Protein AF-A0AAW9YAK1-F1 (afdb_monomer_lite)

Sequence (110 aa):
MKFINEDDETGVQAPVDLTNLEVVLQMRYAADDPIVAFTLPWKPIGLPTAGIGYFELTKTLAESLAAPYGIDKRASGVYDVQFWNKTAPEEAFTPVKGTWRVEQDVTRKS

Foldseek 3Di:
DFAWDADPPPRDIAGDQCPQKWKKKFWDLEPPPPDTPDIFTWDADPHSRRRDTDTDDDPVNLVVLQDDPDDPNSFKYKMWMWIAGNVCRVPIDTPDMDMDGRDDDPPPDD

Radius of gyration: 17.17 Å; chains: 1; bounding box: 41×29×52 Å

Organism: NCBI:txid948519

Secondary structure (DSSP, 8-state):
-B-EEE-TTT--EEEPP-TTEEEEEEEESSTT-SS-SEEEEEEESS-GGG-BEEE---HHHHHHHH---STT---EEEEEEEEEESS-GGG-EEEEEEEEE-----SS--

pLDDT: mean 84.99, std 12.22, range [48.31, 95.56]

Structure (mmCIF, N/CA/C/O backbone):
data_AF-A0AAW9YAK1-F1
#
_entry.id   AF-A0AAW9YAK1-F1
#
loop_
_atom_site.group_PDB
_atom_site.id
_atom_site.type_symbol
_atom_site.label_atom_id
_atom_site.label_alt_id
_atom_site.label_comp_id
_atom_site.label_asym_id
_atom_site.label_entity_id
_atom_site.label_seq_id
_atom_site.pdbx_PDB_ins_code
_atom_site.Cartn_x
_atom_site.Cartn_y
_atom_site.Cartn_z
_atom_site.occupancy
_atom_site.B_iso_or_equiv
_atom_site.auth_seq_id
_atom_site.auth_comp_id
_atom_site.auth_asym_id
_atom_site.auth_atom_id
_atom_site.pdbx_PDB_model_num
ATOM 1 N N . MET A 1 1 ? -8.896 5.819 -1.693 1.00 87.88 1 MET A N 1
ATOM 2 C CA . MET A 1 1 ? -9.557 4.612 -1.150 1.00 87.88 1 MET A CA 1
ATOM 3 C C . MET A 1 1 ? -10.162 4.949 0.209 1.00 87.88 1 MET A C 1
ATOM 5 O O . MET A 1 1 ? -9.719 5.914 0.830 1.00 87.88 1 MET A O 1
ATOM 9 N N . LYS A 1 2 ? -11.169 4.192 0.649 1.00 91.75 2 LYS A N 1
ATOM 10 C CA . LYS A 1 2 ? -11.791 4.307 1.975 1.00 91.75 2 LYS A CA 1
ATOM 11 C C . LYS A 1 2 ? -11.863 2.912 2.590 1.00 91.75 2 LYS A C 1
ATOM 13 O O . LYS A 1 2 ? -12.340 2.003 1.919 1.00 91.75 2 LYS A O 1
ATOM 18 N N . PHE A 1 3 ? -11.404 2.767 3.827 1.00 90.06 3 PHE A N 1
ATOM 19 C CA . PHE A 1 3 ? -11.491 1.526 4.589 1.00 90.06 3 PHE A CA 1
ATOM 20 C C . PHE A 1 3 ? -12.632 1.618 5.600 1.00 90.06 3 PHE A C 1
ATOM 22 O O . PHE A 1 3 ? -12.743 2.595 6.344 1.00 90.06 3 PHE A O 1
ATOM 29 N N . ILE A 1 4 ? -13.495 0.608 5.592 1.00 91.38 4 ILE A N 1
ATOM 30 C CA . ILE A 1 4 ? -14.671 0.493 6.452 1.00 91.38 4 ILE A CA 1
ATOM 31 C C . ILE A 1 4 ? -14.604 -0.891 7.084 1.00 91.38 4 ILE A C 1
ATOM 33 O O . ILE A 1 4 ? -14.335 -1.862 6.381 1.00 91.38 4 ILE A O 1
ATOM 37 N N . ASN A 1 5 ? -14.811 -0.950 8.392 1.00 88.56 5 ASN A N 1
ATOM 38 C CA . ASN A 1 5 ? -15.087 -2.186 9.094 1.00 88.56 5 ASN A CA 1
ATOM 39 C C . ASN A 1 5 ? -16.604 -2.377 9.152 1.00 88.56 5 ASN A C 1
ATOM 41 O O . ASN A 1 5 ? -17.330 -1.420 9.433 1.00 88.56 5 ASN A O 1
ATOM 45 N N . GLU A 1 6 ? -17.066 -3.587 8.882 1.00 91.56 6 GLU A N 1
ATOM 46 C CA . GLU A 1 6 ? -18.463 -3.974 9.039 1.00 91.56 6 GLU A CA 1
ATOM 47 C C . GLU A 1 6 ? -18.524 -5.034 10.128 1.00 91.56 6 GLU A C 1
ATOM 49 O O . GLU A 1 6 ? -17.755 -5.991 10.115 1.00 91.56 6 GLU A O 1
ATOM 54 N N . ASP A 1 7 ? -19.382 -4.809 11.113 1.00 89.69 7 ASP A N 1
ATOM 55 C CA . ASP A 1 7 ? -19.654 -5.798 12.143 1.00 89.69 7 ASP A CA 1
ATOM 56 C C . ASP A 1 7 ? -20.524 -6.917 11.546 1.00 89.69 7 ASP A C 1
ATOM 58 O O . ASP A 1 7 ? -21.642 -6.658 11.101 1.00 89.69 7 ASP A O 1
ATOM 62 N N . ASP A 1 8 ? -20.010 -8.148 11.527 1.00 88.81 8 ASP A N 1
ATOM 63 C CA . ASP A 1 8 ? -20.661 -9.288 10.864 1.00 88.81 8 ASP A CA 1
ATOM 64 C C . ASP A 1 8 ? -22.000 -9.706 11.513 1.00 88.81 8 ASP A C 1
ATOM 66 O O . ASP A 1 8 ? -22.809 -10.380 10.872 1.00 88.81 8 ASP A O 1
ATOM 70 N N . GLU A 1 9 ? -22.265 -9.327 12.771 1.00 91.19 9 GLU A N 1
ATOM 71 C CA . GLU A 1 9 ? -23.500 -9.684 13.488 1.00 91.19 9 GLU A CA 1
ATOM 72 C C . GLU A 1 9 ? -24.591 -8.617 13.336 1.00 91.19 9 GLU A C 1
ATOM 74 O O . GLU A 1 9 ? -25.780 -8.931 13.231 1.00 91.19 9 GLU A O 1
ATOM 79 N N . THR A 1 10 ? -24.198 -7.344 13.335 1.00 92.69 10 THR A N 1
ATOM 80 C CA . THR A 1 10 ? -25.116 -6.196 13.353 1.00 92.69 10 THR A CA 1
ATOM 81 C C . THR A 1 10 ? -25.200 -5.456 12.018 1.00 92.69 10 THR A C 1
ATOM 83 O O . THR A 1 10 ? -26.130 -4.671 11.819 1.00 92.69 10 THR A O 1
ATOM 86 N N . GLY A 1 11 ? -24.245 -5.673 11.108 1.00 91.31 11 GLY A N 1
ATOM 87 C CA . GLY A 1 11 ? -24.112 -4.964 9.831 1.00 91.31 11 GLY A CA 1
ATOM 88 C C . GLY A 1 11 ? -23.732 -3.487 9.981 1.00 91.31 11 GLY A C 1
ATOM 89 O O . GLY A 1 11 ? -23.806 -2.715 9.022 1.00 91.31 11 GLY A O 1
ATOM 90 N N . VAL A 1 12 ? -23.376 -3.044 11.191 1.00 95.25 12 VAL A N 1
ATOM 91 C CA . VAL A 1 12 ? -23.006 -1.650 11.436 1.00 95.25 12 VAL A CA 1
ATOM 92 C C . VAL A 1 12 ? -21.648 -1.378 10.805 1.00 95.25 12 VAL A C 1
ATOM 94 O O . VAL A 1 12 ? -20.650 -2.027 11.111 1.00 95.25 12 VAL A O 1
ATOM 97 N N . GLN A 1 13 ? -21.611 -0.367 9.940 1.00 94.00 13 GLN A N 1
ATOM 98 C CA . GLN A 1 13 ? -20.394 0.075 9.277 1.00 94.00 13 GLN A CA 1
ATOM 99 C C . GLN A 1 13 ? -19.741 1.234 10.032 1.00 94.00 13 GLN A C 1
ATOM 101 O O . GLN A 1 13 ? -20.373 2.260 10.297 1.00 94.00 13 GLN A O 1
ATOM 106 N N . ALA A 1 14 ? -18.446 1.102 10.307 1.00 93.62 14 ALA A N 1
ATOM 107 C CA . ALA A 1 14 ? -17.620 2.140 10.912 1.00 93.62 14 ALA A CA 1
ATOM 108 C C . ALA A 1 14 ? -16.322 2.342 10.111 1.00 93.62 14 ALA A C 1
ATOM 110 O O . ALA A 1 14 ? -15.793 1.391 9.538 1.00 93.62 14 ALA A O 1
ATOM 111 N N . PRO A 1 15 ? -15.768 3.564 10.034 1.00 93.12 15 PRO A N 1
ATOM 112 C CA . PRO A 1 15 ? -14.451 3.765 9.438 1.00 93.12 15 PRO A CA 1
ATOM 113 C C . PRO A 1 15 ? -13.360 2.983 10.181 1.00 93.12 15 PRO A C 1
ATOM 115 O O . PRO A 1 15 ? -13.400 2.875 11.405 1.00 93.12 15 PRO A O 1
ATOM 118 N N . VAL A 1 16 ? -12.358 2.485 9.452 1.00 90.81 16 VAL A N 1
ATOM 119 C CA . VAL A 1 16 ? -11.160 1.908 10.082 1.00 90.81 16 VAL A CA 1
ATOM 120 C C . VAL A 1 16 ? -10.285 3.041 10.622 1.00 90.81 16 VAL A C 1
ATOM 122 O O . VAL A 1 16 ? -9.892 3.929 9.862 1.00 90.81 16 VAL A O 1
ATOM 125 N N . ASP A 1 17 ? -9.952 2.999 11.913 1.00 91.69 17 ASP A N 1
ATOM 126 C CA . ASP A 1 17 ? -9.023 3.950 12.526 1.00 91.69 17 ASP A CA 1
ATOM 127 C C . ASP A 1 17 ? -7.572 3.597 12.178 1.00 91.69 17 ASP A C 1
ATOM 129 O O . ASP A 1 17 ? -7.053 2.546 12.553 1.00 91.69 17 ASP A O 1
ATOM 133 N N . LEU A 1 18 ? -6.905 4.497 11.454 1.00 91.31 18 LEU A N 1
ATOM 134 C CA . LEU A 1 18 ? -5.532 4.308 10.988 1.00 91.31 18 LEU A CA 1
ATOM 135 C C . LEU A 1 18 ? -4.485 5.001 11.872 1.00 91.31 18 LEU A C 1
ATOM 137 O O . LEU A 1 18 ? -3.312 5.031 11.510 1.00 91.31 18 LEU A O 1
ATOM 141 N N . THR A 1 19 ? -4.864 5.579 13.014 1.00 92.06 19 THR A N 1
ATOM 142 C CA . THR A 1 19 ? -3.962 6.394 13.853 1.00 92.06 19 THR A CA 1
ATOM 143 C C . THR A 1 19 ? -2.691 5.631 14.259 1.00 92.06 19 THR A C 1
ATOM 145 O O . THR A 1 19 ? -1.567 6.130 14.103 1.00 92.06 19 THR A O 1
ATOM 148 N N . ASN A 1 20 ? -2.853 4.377 14.688 1.00 90.94 20 ASN A N 1
ATOM 149 C CA . ASN A 1 20 ? -1.756 3.517 15.148 1.00 90.94 20 ASN A CA 1
ATOM 150 C C . ASN A 1 20 ? -1.206 2.582 14.064 1.00 90.94 20 ASN A C 1
ATOM 152 O O . ASN A 1 20 ? -0.358 1.738 14.350 1.00 90.94 20 ASN A O 1
ATOM 156 N N . LEU A 1 21 ? -1.650 2.758 12.819 1.00 91.75 21 LEU A N 1
ATOM 157 C CA . LEU A 1 21 ? -1.239 1.931 11.694 1.00 91.75 21 LEU A CA 1
ATOM 158 C C . LEU A 1 21 ? -0.304 2.720 10.778 1.00 91.75 21 LEU A C 1
ATOM 160 O O . LEU A 1 21 ? -0.475 3.919 10.538 1.00 91.75 21 LEU A O 1
ATOM 164 N N . GLU A 1 22 ? 0.729 2.054 10.288 1.00 93.38 22 GLU A N 1
ATOM 165 C CA . GLU A 1 22 ? 1.462 2.468 9.102 1.00 93.38 22 GLU A CA 1
ATOM 166 C C . GLU A 1 22 ? 0.895 1.696 7.912 1.00 93.38 22 GLU A C 1
ATOM 168 O O . GLU A 1 22 ? 0.801 0.472 7.938 1.00 93.38 22 GLU A O 1
ATOM 173 N N . VAL A 1 23 ? 0.459 2.422 6.883 1.00 94.50 23 VAL A N 1
ATOM 174 C CA . VAL A 1 23 ? -0.159 1.831 5.694 1.00 94.50 23 VAL A CA 1
ATOM 175 C C . VAL A 1 23 ? 0.741 2.099 4.498 1.00 94.50 23 VAL A C 1
ATOM 177 O O . VAL A 1 23 ? 1.033 3.254 4.171 1.00 94.50 23 VAL A O 1
ATOM 180 N N . VAL A 1 24 ? 1.165 1.028 3.833 1.00 94.94 24 VAL A N 1
ATOM 181 C CA . VAL A 1 24 ? 2.083 1.085 2.694 1.00 94.94 24 VAL A CA 1
ATOM 182 C C . VAL A 1 24 ? 1.542 0.225 1.570 1.00 94.94 24 VAL A C 1
ATOM 184 O O . VAL A 1 24 ? 1.123 -0.907 1.788 1.00 94.94 24 VAL A O 1
ATOM 187 N N . LEU A 1 25 ? 1.581 0.746 0.350 1.00 94.94 25 LEU A N 1
ATOM 188 C CA . LEU A 1 25 ? 1.419 -0.071 -0.841 1.00 94.94 25 LEU A CA 1
ATOM 189 C C . LEU A 1 25 ? 2.798 -0.566 -1.272 1.00 94.94 25 LEU A C 1
ATOM 191 O O . LEU A 1 25 ? 3.692 0.244 -1.519 1.00 94.94 25 LEU A O 1
ATOM 195 N N . GLN A 1 26 ? 2.971 -1.880 -1.371 1.00 93.38 26 GLN A N 1
ATOM 196 C CA . GLN A 1 26 ? 4.191 -2.517 -1.856 1.00 93.38 26 GLN A CA 1
ATOM 197 C C . GLN A 1 26 ? 3.964 -3.069 -3.259 1.00 93.38 26 GLN A C 1
ATOM 199 O O . GLN A 1 26 ? 2.921 -3.650 -3.546 1.00 93.38 26 GLN A O 1
ATOM 204 N N . MET A 1 27 ? 4.941 -2.882 -4.145 1.00 91.44 27 MET A N 1
ATOM 205 C CA . MET A 1 27 ? 4.900 -3.408 -5.508 1.00 91.44 27 MET A CA 1
ATOM 206 C C . MET A 1 27 ? 6.048 -4.386 -5.718 1.00 91.44 27 MET A C 1
ATOM 208 O O . MET A 1 27 ? 7.194 -4.088 -5.386 1.00 91.44 27 MET A O 1
ATOM 212 N N . ARG A 1 28 ? 5.748 -5.552 -6.289 1.00 90.75 28 ARG A N 1
ATOM 213 C CA . ARG A 1 28 ? 6.709 -6.619 -6.597 1.00 90.75 28 ARG A CA 1
ATOM 214 C C . ARG A 1 28 ? 6.528 -7.063 -8.038 1.00 90.75 28 ARG A C 1
ATOM 216 O O . ARG A 1 28 ? 5.435 -6.965 -8.594 1.00 90.75 28 ARG A O 1
ATOM 223 N N . TYR A 1 29 ? 7.592 -7.563 -8.655 1.00 85.94 29 TYR A N 1
ATOM 224 C CA . TYR A 1 29 ? 7.519 -8.071 -10.025 1.00 85.94 29 TYR A CA 1
ATOM 225 C C . TYR A 1 29 ? 6.990 -9.510 -10.114 1.00 85.94 29 TYR A C 1
ATOM 227 O O . TYR A 1 29 ? 6.464 -9.897 -11.155 1.00 85.94 29 TYR A O 1
ATOM 235 N N . ALA A 1 30 ? 7.081 -10.277 -9.027 1.00 85.75 30 ALA A N 1
ATOM 236 C CA . ALA A 1 30 ? 6.434 -11.575 -8.856 1.00 85.75 30 ALA A CA 1
ATOM 237 C C . ALA A 1 30 ? 5.900 -11.705 -7.420 1.00 85.75 30 ALA A C 1
ATOM 239 O O . ALA A 1 30 ? 6.330 -10.975 -6.527 1.00 85.75 30 ALA A O 1
ATOM 240 N N . ALA A 1 31 ? 4.930 -12.595 -7.205 1.00 83.38 31 ALA A N 1
ATOM 241 C CA . ALA A 1 31 ? 4.243 -12.727 -5.917 1.00 83.38 31 ALA A CA 1
ATOM 242 C C . ALA A 1 31 ? 5.129 -13.284 -4.796 1.00 83.38 31 ALA A C 1
ATOM 244 O O . ALA A 1 31 ? 4.924 -12.964 -3.631 1.00 83.38 31 ALA A O 1
ATOM 245 N N . ASP A 1 32 ? 6.111 -14.096 -5.164 1.00 83.56 32 ASP A N 1
ATOM 246 C CA . ASP A 1 32 ? 7.107 -14.721 -4.301 1.00 83.56 32 ASP A CA 1
ATOM 247 C C . ASP A 1 32 ? 8.451 -13.977 -4.307 1.00 83.56 32 ASP A C 1
ATOM 249 O O . ASP A 1 32 ? 9.384 -14.394 -3.621 1.00 83.56 32 ASP A O 1
ATOM 253 N N . ASP A 1 33 ? 8.562 -12.872 -5.055 1.00 83.88 33 ASP A N 1
ATOM 254 C CA . ASP A 1 33 ? 9.790 -12.083 -5.114 1.00 83.88 33 ASP A CA 1
ATOM 255 C C . ASP A 1 33 ? 10.052 -11.465 -3.732 1.00 83.88 33 ASP A C 1
ATOM 257 O O . ASP A 1 33 ? 9.230 -10.667 -3.267 1.00 83.88 33 ASP A O 1
ATOM 261 N N . PRO A 1 34 ? 11.165 -11.789 -3.047 1.00 82.88 34 PRO A N 1
ATOM 262 C CA . PRO A 1 34 ? 11.460 -11.218 -1.738 1.00 82.88 34 PRO A CA 1
ATOM 263 C C . PRO A 1 34 ? 11.769 -9.718 -1.824 1.00 82.88 34 PRO A C 1
ATOM 265 O O . PRO A 1 34 ? 11.625 -9.005 -0.827 1.00 82.88 34 PRO A O 1
ATOM 268 N 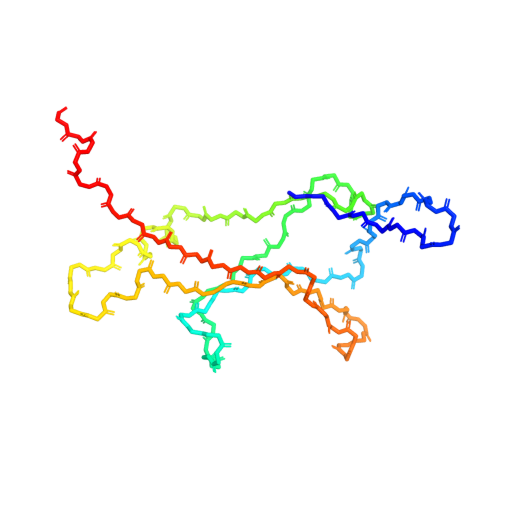N . ILE A 1 35 ? 12.136 -9.214 -3.007 1.00 86.25 35 ILE A N 1
ATOM 269 C CA . ILE A 1 35 ? 12.527 -7.825 -3.221 1.00 86.25 35 ILE A CA 1
ATOM 270 C C . ILE A 1 35 ? 11.305 -6.991 -3.619 1.00 86.25 35 ILE A C 1
ATOM 272 O O . ILE A 1 35 ? 10.597 -7.276 -4.585 1.00 86.25 35 ILE A O 1
ATOM 276 N N . VAL A 1 36 ? 11.079 -5.908 -2.876 1.00 88.62 36 VAL A N 1
ATOM 277 C CA . VAL A 1 36 ? 10.086 -4.891 -3.230 1.00 88.62 36 VAL A CA 1
ATOM 278 C C . VAL A 1 36 ? 10.671 -3.994 -4.318 1.00 88.62 36 VAL A C 1
ATOM 280 O O . VAL A 1 36 ? 11.753 -3.437 -4.147 1.00 88.62 36 VAL A O 1
ATOM 283 N N . ALA A 1 37 ? 9.955 -3.836 -5.431 1.00 86.75 37 ALA A N 1
ATOM 284 C CA . ALA A 1 37 ? 10.354 -2.953 -6.524 1.00 86.75 37 ALA A CA 1
ATOM 285 C C . ALA A 1 37 ? 10.292 -1.480 -6.095 1.00 86.75 37 ALA A C 1
ATOM 287 O O . ALA A 1 37 ? 11.221 -0.717 -6.346 1.00 86.75 37 ALA A O 1
ATOM 288 N N . PHE A 1 38 ? 9.197 -1.086 -5.442 1.00 88.94 38 PHE A N 1
ATOM 289 C CA . PHE A 1 38 ? 9.036 0.210 -4.786 1.00 88.94 38 PHE A CA 1
ATOM 290 C C . PHE A 1 38 ? 7.853 0.176 -3.810 1.00 88.94 38 PHE A C 1
ATOM 292 O O . PHE A 1 38 ? 6.993 -0.707 -3.877 1.00 88.94 38 PHE A O 1
ATOM 299 N N . THR A 1 39 ? 7.801 1.164 -2.919 1.00 93.31 39 THR A N 1
ATOM 300 C CA . THR A 1 39 ? 6.707 1.363 -1.966 1.00 93.31 39 THR A CA 1
ATOM 301 C C . THR A 1 39 ? 6.087 2.744 -2.123 1.00 93.31 39 THR A C 1
ATOM 303 O O . THR A 1 39 ? 6.766 3.702 -2.495 1.00 93.31 39 THR A O 1
ATOM 306 N N . LEU A 1 40 ? 4.792 2.857 -1.828 1.00 95.06 40 LEU A N 1
ATOM 307 C CA . LEU A 1 40 ? 4.089 4.133 -1.734 1.00 95.06 40 LEU A CA 1
ATOM 308 C C . LEU A 1 40 ? 3.490 4.277 -0.327 1.00 95.06 40 LEU A C 1
ATOM 310 O O . LEU A 1 40 ? 2.674 3.437 0.064 1.00 95.06 40 LEU A O 1
ATOM 314 N N . PRO A 1 41 ? 3.851 5.322 0.438 1.00 95.06 41 PRO A N 1
ATOM 315 C CA . PRO A 1 41 ? 3.237 5.577 1.733 1.00 95.06 41 PRO A CA 1
ATOM 316 C C . PRO A 1 41 ? 1.806 6.097 1.559 1.00 95.06 41 PRO A C 1
ATOM 318 O O . PRO A 1 41 ? 1.500 6.835 0.616 1.00 95.06 41 PRO A O 1
ATOM 321 N N . TRP A 1 42 ? 0.926 5.733 2.487 1.00 95.25 42 TRP A N 1
ATOM 322 C CA . TRP A 1 42 ? -0.442 6.237 2.524 1.00 95.25 42 TRP A CA 1
ATOM 323 C C . TRP A 1 42 ? -0.502 7.729 2.864 1.00 95.25 42 TRP A C 1
ATOM 325 O O . TRP A 1 42 ? 0.138 8.197 3.806 1.00 95.25 42 TRP A O 1
ATOM 335 N N . LYS A 1 43 ? -1.329 8.475 2.128 1.00 95.50 43 LYS A N 1
ATOM 336 C CA . LYS A 1 43 ? -1.642 9.881 2.399 1.00 95.50 43 LYS A CA 1
ATOM 337 C C . LYS A 1 43 ? -3.082 10.007 2.898 1.00 95.50 43 LYS A C 1
ATOM 339 O O . LYS A 1 43 ? -4.002 9.790 2.103 1.00 95.50 43 LYS A O 1
ATOM 344 N N . PRO A 1 44 ? -3.311 10.351 4.180 1.00 94.12 44 PRO A N 1
ATOM 345 C CA . PRO A 1 44 ? -4.662 10.519 4.700 1.00 94.12 44 PRO A CA 1
ATOM 346 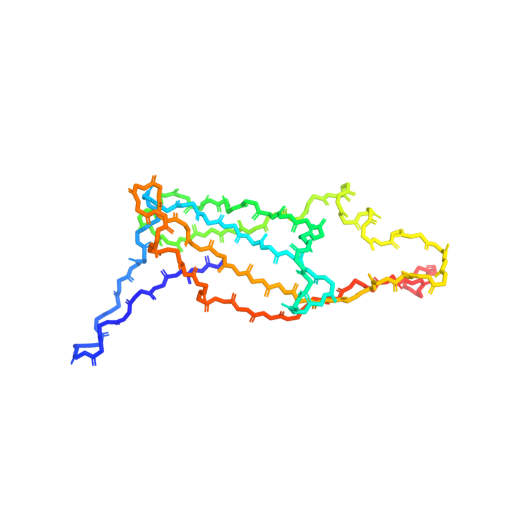C C . PRO A 1 44 ? -5.339 11.750 4.084 1.00 94.12 44 PRO A C 1
ATOM 348 O O . PRO A 1 44 ? -4.701 12.770 3.823 1.00 94.12 44 PRO A O 1
ATOM 351 N N . ILE A 1 45 ? -6.652 11.661 3.881 1.00 95.56 45 ILE A N 1
ATOM 352 C CA . ILE A 1 45 ? -7.512 12.810 3.586 1.00 95.56 45 ILE A CA 1
ATOM 353 C C . ILE A 1 45 ? -8.285 13.123 4.868 1.00 95.56 45 ILE A C 1
ATOM 355 O O . ILE A 1 45 ? -9.198 12.390 5.242 1.00 95.56 45 ILE A O 1
ATOM 359 N N . GLY A 1 46 ? -7.921 14.216 5.540 1.00 93.50 46 GLY A N 1
ATOM 360 C CA . GLY A 1 46 ? -8.503 14.586 6.832 1.00 93.50 46 GLY A CA 1
ATOM 361 C C . GLY A 1 46 ? -7.886 13.812 8.001 1.00 93.50 46 GLY A C 1
ATOM 362 O O . GLY A 1 46 ? -6.678 13.579 8.027 1.00 93.50 46 GLY A O 1
ATOM 363 N N . LEU A 1 47 ? -8.712 13.459 8.992 1.00 93.56 47 LEU A N 1
ATOM 364 C CA . LEU A 1 47 ? -8.263 12.751 10.195 1.00 93.56 47 LEU A CA 1
ATOM 365 C C . LEU A 1 47 ? -8.003 11.257 9.905 1.00 93.56 47 LEU A C 1
ATOM 367 O O . LEU A 1 47 ? -8.806 10.640 9.203 1.00 93.56 47 LEU A O 1
ATOM 371 N N . PRO A 1 48 ? -6.956 10.636 10.487 1.00 90.56 48 PRO A N 1
ATOM 372 C CA . PRO A 1 48 ? -6.678 9.202 10.324 1.00 90.56 48 PRO A CA 1
ATOM 373 C C . PRO A 1 48 ? -7.832 8.281 10.746 1.00 90.56 48 PRO A C 1
ATOM 375 O O . PRO A 1 48 ? -8.016 7.219 10.155 1.00 90.56 48 PRO A O 1
ATOM 378 N N . THR A 1 49 ? -8.649 8.721 11.707 1.00 93.81 49 THR A N 1
ATOM 379 C CA . THR A 1 49 ? -9.848 8.014 12.183 1.00 93.81 49 THR A CA 1
ATOM 380 C C . THR A 1 49 ? -10.942 7.885 11.122 1.00 93.81 49 THR A C 1
ATOM 382 O O . THR A 1 49 ? -11.858 7.088 11.278 1.00 93.81 49 THR A O 1
ATOM 385 N N . ALA A 1 50 ? -10.873 8.654 10.029 1.00 93.12 50 ALA A N 1
ATOM 386 C CA . ALA A 1 50 ? -11.834 8.571 8.935 1.00 93.12 50 ALA A CA 1
ATOM 387 C C . ALA A 1 50 ? -11.545 7.419 7.957 1.00 93.12 50 ALA A C 1
ATOM 389 O O . ALA A 1 50 ? -12.391 7.135 7.109 1.00 93.12 50 ALA A O 1
ATOM 390 N N . GLY A 1 51 ? -10.366 6.785 8.018 1.00 92.06 51 GLY A N 1
ATOM 391 C CA . GLY A 1 51 ? -10.005 5.657 7.150 1.00 92.06 51 GLY A CA 1
ATOM 392 C C . GLY A 1 51 ? -9.924 5.992 5.653 1.00 92.06 51 GLY A C 1
ATOM 393 O O . GLY A 1 51 ? -10.006 5.094 4.812 1.00 92.06 51 GLY A O 1
ATOM 394 N N . ILE A 1 52 ? -9.805 7.274 5.285 1.00 95.38 52 ILE A N 1
ATOM 395 C CA . ILE A 1 52 ? -9.824 7.753 3.892 1.00 95.38 52 ILE A CA 1
ATOM 396 C C . ILE A 1 52 ? -8.460 8.330 3.510 1.00 95.38 52 ILE A C 1
ATOM 398 O O . ILE A 1 52 ? -7.820 9.036 4.288 1.00 95.38 52 ILE A O 1
ATOM 402 N N . GLY A 1 53 ? -8.027 8.059 2.280 1.00 95.06 53 GLY A N 1
ATOM 403 C CA . GLY A 1 53 ? -6.749 8.541 1.766 1.00 95.06 53 GLY A CA 1
ATOM 404 C C . GLY A 1 53 ? -6.411 8.006 0.380 1.00 95.06 53 GLY A C 1
ATOM 405 O O . GLY A 1 53 ? -7.274 7.481 -0.333 1.00 95.06 53 GLY A O 1
ATOM 406 N N . TYR A 1 54 ? -5.158 8.157 -0.025 1.00 95.50 54 TYR A N 1
ATOM 407 C CA . TYR A 1 54 ? -4.664 7.735 -1.333 1.00 95.50 54 TYR A CA 1
ATOM 408 C C . TYR A 1 54 ? -3.174 7.394 -1.293 1.00 95.50 54 TYR A C 1
ATOM 410 O O . TYR A 1 54 ? -2.449 7.795 -0.387 1.00 95.50 54 TYR A O 1
ATOM 418 N N . PHE A 1 55 ? -2.722 6.665 -2.310 1.00 95.25 55 PHE A N 1
ATOM 419 C CA . PHE A 1 55 ? -1.307 6.516 -2.630 1.00 95.25 55 PHE A CA 1
ATOM 420 C C . PHE A 1 55 ? -0.988 7.435 -3.804 1.00 95.25 55 PHE A C 1
ATOM 422 O O . PHE A 1 55 ? -1.783 7.540 -4.739 1.00 95.25 55 PHE A O 1
ATOM 429 N N . GLU A 1 56 ? 0.156 8.108 -3.756 1.00 94.06 56 GLU A N 1
ATOM 430 C CA . GLU A 1 56 ? 0.582 9.012 -4.821 1.00 94.06 56 GLU A CA 1
ATOM 431 C C . GLU A 1 56 ? 1.778 8.427 -5.562 1.00 94.06 56 GLU A C 1
ATOM 433 O O . GLU A 1 56 ? 2.852 8.253 -4.990 1.00 94.06 56 GLU A O 1
ATOM 438 N N . LEU A 1 57 ? 1.597 8.164 -6.855 1.00 89.44 57 LEU A N 1
ATOM 439 C CA . LEU A 1 57 ? 2.695 7.845 -7.755 1.00 89.44 57 LEU A CA 1
ATOM 440 C C . LEU A 1 57 ? 3.306 9.156 -8.264 1.00 89.44 57 LEU A C 1
ATOM 442 O O . LEU A 1 57 ? 2.654 9.914 -8.982 1.00 89.44 57 LEU A O 1
ATOM 446 N N . THR A 1 58 ? 4.555 9.434 -7.895 1.00 88.75 58 THR A N 1
ATOM 447 C CA . THR A 1 58 ? 5.238 10.652 -8.348 1.00 88.75 58 THR A CA 1
ATOM 448 C C . THR A 1 58 ? 5.626 10.551 -9.821 1.00 88.75 58 THR A C 1
ATOM 450 O O . THR A 1 58 ? 5.844 9.460 -10.349 1.00 88.75 58 THR A O 1
ATOM 453 N N . LYS A 1 59 ? 5.785 11.705 -10.481 1.00 84.06 59 LYS A N 1
ATOM 454 C CA . LYS A 1 59 ? 6.257 11.775 -11.871 1.00 84.06 59 LYS A CA 1
ATOM 455 C C . LYS A 1 59 ? 7.580 11.025 -12.065 1.00 84.06 59 LYS A C 1
ATOM 457 O O . LYS A 1 59 ? 7.676 10.203 -12.966 1.00 84.06 59 LYS A O 1
ATOM 462 N N . THR A 1 60 ? 8.568 11.269 -11.203 1.00 84.88 60 THR A N 1
ATOM 463 C CA . THR A 1 60 ? 9.893 10.635 -11.290 1.00 84.88 60 THR A CA 1
ATOM 464 C C . THR A 1 60 ? 9.805 9.113 -11.202 1.00 84.88 60 THR A C 1
ATOM 466 O O . THR A 1 60 ? 10.439 8.414 -11.990 1.00 84.88 60 THR A O 1
ATOM 469 N N . LEU A 1 61 ? 8.994 8.589 -10.276 1.00 84.50 61 LEU A N 1
ATOM 470 C CA . LEU A 1 61 ? 8.803 7.149 -10.133 1.00 84.50 61 LEU A CA 1
ATOM 471 C C . LEU A 1 61 ? 8.062 6.572 -11.346 1.00 84.50 61 LEU A C 1
ATOM 473 O O . LEU A 1 61 ? 8.515 5.584 -11.917 1.00 84.50 61 LEU A O 1
ATOM 477 N N . ALA A 1 62 ? 6.995 7.227 -11.808 1.00 81.12 62 ALA A N 1
ATOM 478 C CA . ALA A 1 62 ? 6.277 6.823 -13.017 1.00 81.12 62 ALA A CA 1
ATOM 479 C C . ALA A 1 62 ? 7.199 6.768 -14.252 1.00 81.12 62 ALA A C 1
ATOM 481 O O . ALA A 1 62 ? 7.172 5.796 -15.003 1.00 81.12 62 ALA A O 1
ATOM 482 N N . GLU A 1 63 ? 8.060 7.771 -14.437 1.00 78.06 63 GLU A N 1
ATOM 483 C CA . GLU A 1 63 ? 9.040 7.814 -15.528 1.00 78.06 63 GLU A CA 1
ATOM 484 C C . GLU A 1 63 ? 10.096 6.706 -15.400 1.00 78.06 63 GLU A C 1
ATOM 486 O O . GLU A 1 63 ? 10.433 6.074 -16.402 1.00 78.06 63 GLU A O 1
ATOM 491 N N . SER A 1 64 ? 10.564 6.401 -14.182 1.00 77.12 64 SER A N 1
ATOM 492 C CA . SER A 1 64 ? 11.500 5.289 -13.959 1.00 77.12 64 SER A CA 1
ATOM 493 C C . SER A 1 64 ? 10.895 3.914 -14.245 1.00 77.12 64 SER A C 1
ATOM 495 O O . SER A 1 64 ? 11.613 3.027 -14.691 1.00 77.12 64 SER A O 1
ATOM 497 N N . LEU A 1 65 ? 9.583 3.744 -14.037 1.00 76.56 65 LEU A N 1
ATOM 498 C CA . LEU A 1 65 ? 8.873 2.493 -14.319 1.00 76.56 65 LEU A CA 1
ATOM 499 C C . LEU A 1 65 ? 8.566 2.325 -15.814 1.00 76.56 65 LEU A C 1
ATOM 501 O O . LEU A 1 65 ? 8.446 1.206 -16.307 1.00 76.56 65 LEU A O 1
ATOM 505 N N . ALA A 1 66 ? 8.423 3.433 -16.546 1.00 64.81 66 ALA A N 1
ATOM 506 C CA . ALA A 1 66 ? 8.209 3.422 -17.992 1.00 64.81 66 ALA A CA 1
ATOM 507 C C . ALA A 1 66 ? 9.515 3.190 -18.790 1.00 64.81 66 ALA A C 1
ATOM 509 O O . ALA A 1 66 ? 9.489 2.672 -19.917 1.00 64.81 66 ALA A O 1
ATOM 510 N N . ALA A 1 67 ? 10.669 3.547 -18.222 1.00 55.34 67 ALA A N 1
ATOM 511 C CA . ALA A 1 67 ? 11.992 3.321 -18.806 1.00 55.34 67 ALA A CA 1
ATOM 512 C C . ALA A 1 67 ? 12.510 1.895 -18.491 1.00 55.34 67 ALA A C 1
ATOM 514 O O . ALA A 1 67 ? 12.144 1.370 -17.447 1.00 55.34 67 ALA A O 1
ATOM 515 N N . PRO A 1 68 ? 13.362 1.228 -19.311 1.00 51.47 68 PRO A N 1
ATOM 516 C CA . PRO A 1 68 ? 14.063 1.689 -20.523 1.00 51.47 68 PRO A CA 1
ATOM 517 C C . PRO A 1 68 ? 14.001 0.675 -21.695 1.00 51.47 68 PRO A C 1
ATOM 519 O O . PRO A 1 68 ? 13.927 -0.525 -21.464 1.00 51.47 68 PRO A O 1
ATOM 522 N N . TYR A 1 69 ? 14.013 1.104 -22.963 1.00 52.59 69 TYR A N 1
ATOM 523 C CA . TYR A 1 69 ? 14.197 0.193 -24.116 1.00 52.59 69 TYR A CA 1
ATOM 524 C C . TYR A 1 69 ? 15.196 -0.950 -23.791 1.00 52.59 69 TYR A C 1
ATOM 526 O O . TYR A 1 69 ? 16.345 -0.663 -23.467 1.00 52.59 69 TYR A O 1
ATOM 534 N N . GLY A 1 70 ? 14.753 -2.218 -23.802 1.00 50.81 70 GLY A N 1
ATOM 535 C CA . GLY A 1 70 ? 15.567 -3.364 -23.363 1.00 50.81 70 GLY A CA 1
ATOM 536 C C . GLY A 1 70 ? 14.775 -4.668 -23.171 1.00 50.81 70 GLY A C 1
ATOM 537 O O . GLY A 1 70 ? 13.555 -4.640 -23.020 1.00 50.81 70 GLY A O 1
ATOM 538 N N . ILE A 1 71 ? 15.482 -5.805 -23.204 1.00 49.81 71 ILE A N 1
ATOM 539 C CA . ILE A 1 71 ? 14.932 -7.178 -23.274 1.00 49.81 71 ILE A CA 1
ATOM 540 C C . ILE A 1 71 ? 14.422 -7.675 -21.900 1.00 49.81 71 ILE A C 1
ATOM 542 O O . ILE A 1 71 ? 13.541 -8.526 -21.844 1.00 49.81 71 ILE A O 1
ATOM 546 N N . ASP A 1 72 ? 14.877 -7.064 -20.800 1.00 51.69 72 ASP A N 1
ATOM 547 C CA . ASP A 1 72 ? 14.531 -7.438 -19.415 1.00 51.69 72 ASP A CA 1
ATOM 548 C C . ASP A 1 72 ? 13.414 -6.575 -18.785 1.00 51.69 72 ASP A C 1
ATOM 550 O O . ASP A 1 72 ? 13.275 -6.503 -17.561 1.00 51.69 72 ASP A O 1
ATOM 554 N N . LYS A 1 73 ? 12.602 -5.882 -19.598 1.00 63.44 73 LYS A N 1
ATOM 555 C CA . LYS A 1 73 ? 11.530 -5.004 -19.097 1.00 63.44 73 LYS A CA 1
ATOM 556 C C . LYS A 1 73 ? 10.432 -5.800 -18.384 1.00 63.44 73 LYS A C 1
ATOM 558 O O . LYS A 1 73 ? 9.530 -6.352 -19.016 1.00 63.44 73 LYS A O 1
ATOM 563 N N . ARG A 1 74 ? 10.428 -5.762 -17.053 1.00 69.25 74 ARG A N 1
ATOM 564 C CA . ARG A 1 74 ? 9.272 -6.180 -16.255 1.00 69.25 74 ARG A CA 1
ATOM 565 C C . ARG A 1 74 ? 8.256 -5.037 -16.218 1.00 69.25 74 ARG A C 1
ATOM 567 O O . ARG A 1 74 ? 8.384 -4.095 -15.450 1.00 69.25 74 ARG A O 1
ATOM 574 N N . ALA A 1 75 ? 7.268 -5.104 -17.105 1.00 74.88 75 ALA A N 1
ATOM 575 C CA . ALA A 1 75 ? 6.217 -4.090 -17.238 1.00 74.88 75 ALA A CA 1
ATOM 576 C C . ALA A 1 75 ? 4.962 -4.406 -16.409 1.00 74.88 75 ALA A C 1
ATOM 578 O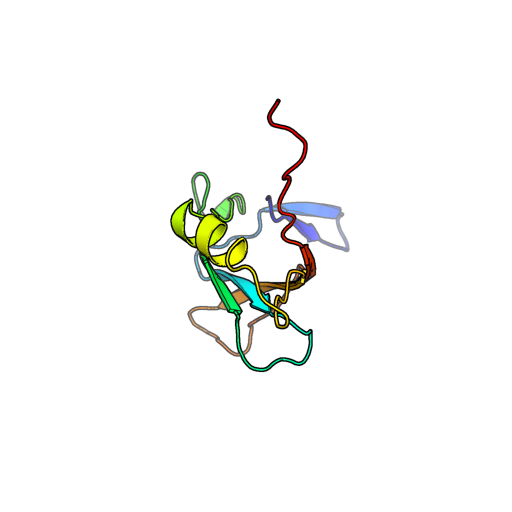 O . ALA A 1 75 ? 3.965 -3.699 -16.502 1.00 74.88 75 ALA A O 1
ATOM 579 N N . SER A 1 76 ? 4.971 -5.489 -15.639 1.00 83.25 76 SER A N 1
ATOM 580 C CA . SER A 1 76 ? 3.846 -5.919 -14.817 1.00 83.25 76 SER A CA 1
ATOM 581 C C . SER A 1 76 ? 4.334 -6.616 -13.562 1.00 83.25 76 SER A C 1
ATOM 583 O O . SER A 1 76 ? 5.452 -7.133 -13.526 1.00 83.25 76 SER A O 1
ATOM 585 N N . GLY A 1 77 ? 3.465 -6.685 -12.566 1.00 88.31 77 GLY A N 1
ATOM 586 C CA . GLY A 1 77 ? 3.733 -7.402 -11.335 1.00 88.31 77 GLY A CA 1
ATOM 587 C C . GLY A 1 77 ? 2.506 -7.472 -10.441 1.00 88.31 77 GLY A C 1
ATOM 588 O O . GLY A 1 77 ? 1.369 -7.305 -10.893 1.00 88.31 77 GLY A O 1
ATOM 589 N N . VAL A 1 78 ? 2.748 -7.702 -9.157 1.00 92.56 78 VAL A N 1
ATOM 590 C CA . VAL A 1 78 ? 1.723 -7.702 -8.115 1.00 92.56 78 VAL A CA 1
ATOM 591 C C . VAL A 1 78 ? 1.922 -6.534 -7.166 1.00 92.56 78 VAL A C 1
ATOM 593 O O . VAL A 1 78 ? 3.029 -6.015 -7.016 1.00 92.56 78 VAL A O 1
ATOM 596 N N . TYR A 1 79 ? 0.834 -6.104 -6.549 1.00 93.94 79 TYR A N 1
ATOM 597 C CA . TYR A 1 79 ? 0.882 -5.161 -5.451 1.00 93.94 79 TYR A CA 1
ATOM 598 C C . TYR A 1 79 ? 0.041 -5.664 -4.294 1.00 93.94 79 TYR A C 1
ATOM 600 O O . TYR A 1 79 ? -0.930 -6.405 -4.479 1.00 93.94 79 TYR A O 1
ATOM 608 N N . ASP A 1 80 ? 0.386 -5.192 -3.113 1.00 93.69 80 ASP A N 1
ATOM 609 C CA . ASP A 1 80 ? -0.380 -5.407 -1.908 1.00 93.69 80 ASP A CA 1
ATOM 610 C C . ASP A 1 80 ? -0.362 -4.152 -1.033 1.00 93.69 80 ASP A C 1
ATOM 612 O O . ASP A 1 80 ? 0.542 -3.320 -1.126 1.00 93.69 80 ASP A O 1
ATOM 616 N N . VAL A 1 81 ? -1.422 -3.959 -0.252 1.00 94.44 81 VAL A N 1
ATOM 617 C CA . VAL A 1 81 ? -1.505 -2.877 0.730 1.00 94.44 81 VAL A CA 1
ATOM 618 C C . VAL A 1 81 ? -1.334 -3.498 2.097 1.00 94.44 81 VAL A C 1
ATOM 620 O O . VAL A 1 81 ? -2.202 -4.251 2.529 1.00 94.44 81 VAL A O 1
ATOM 623 N N . GLN A 1 82 ? -0.241 -3.170 2.771 1.00 92.75 82 GLN A N 1
ATOM 624 C CA . GLN A 1 82 ? 0.093 -3.719 4.071 1.00 92.75 82 GLN A CA 1
ATOM 625 C C . GLN A 1 82 ? -0.188 -2.700 5.173 1.00 92.75 82 GLN A C 1
ATOM 627 O O . GLN A 1 82 ? 0.125 -1.515 5.046 1.00 92.75 82 GLN A O 1
ATOM 632 N N . PHE A 1 83 ? -0.797 -3.185 6.248 1.00 93.88 83 PHE A N 1
ATOM 633 C CA . PHE A 1 83 ? -1.125 -2.439 7.452 1.00 93.88 83 PHE A CA 1
ATOM 634 C C . PHE A 1 83 ? -0.219 -2.952 8.560 1.00 93.88 83 PHE A C 1
ATOM 636 O O . PHE A 1 83 ? -0.264 -4.134 8.887 1.00 93.88 83 PHE A O 1
ATOM 643 N N . TRP A 1 84 ? 0.646 -2.092 9.085 1.00 92.06 84 TRP A N 1
ATOM 644 C CA . TRP A 1 84 ? 1.604 -2.428 10.134 1.00 92.06 84 TRP A CA 1
ATOM 645 C C 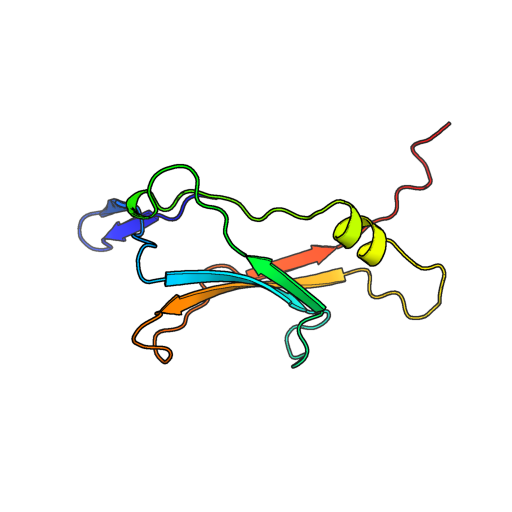. TRP A 1 84 ? 1.176 -1.724 11.410 1.00 92.06 84 TRP A C 1
ATOM 647 O O . TRP A 1 84 ? 1.053 -0.497 11.433 1.00 92.06 84 TRP A O 1
ATOM 657 N N . ASN A 1 85 ? 0.954 -2.479 12.479 1.00 88.56 85 ASN A N 1
ATOM 658 C CA . ASN A 1 85 ? 0.713 -1.876 13.778 1.00 88.56 85 ASN A CA 1
ATOM 659 C C . ASN A 1 85 ? 2.045 -1.352 14.336 1.00 88.56 85 ASN A C 1
ATOM 661 O O . ASN A 1 85 ? 3.007 -2.101 14.504 1.00 88.56 85 ASN A O 1
ATOM 665 N N . LYS A 1 86 ? 2.098 -0.046 14.625 1.00 87.00 86 LYS A N 1
ATOM 666 C CA . LYS A 1 86 ? 3.308 0.637 15.114 1.00 87.00 86 LYS A CA 1
ATOM 667 C C . LYS A 1 86 ? 3.773 0.124 16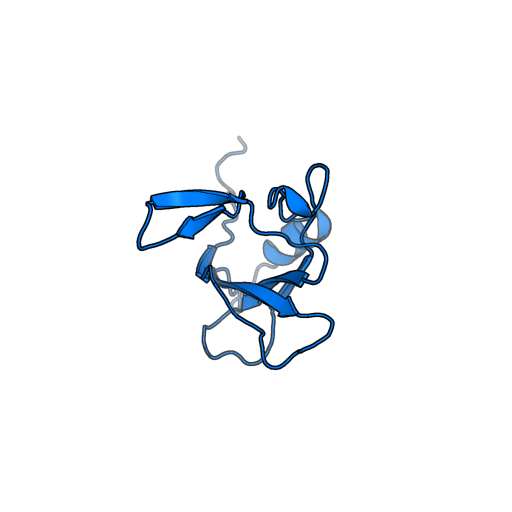.479 1.00 87.00 86 LYS A C 1
ATOM 669 O O . LYS A 1 86 ? 4.928 0.337 16.839 1.00 87.00 86 LYS A O 1
ATOM 674 N N . THR A 1 87 ? 2.882 -0.506 17.245 1.00 87.69 87 THR A N 1
ATOM 675 C CA . THR A 1 87 ? 3.153 -1.006 18.600 1.00 87.69 87 THR A CA 1
ATOM 676 C C . THR A 1 87 ? 3.163 -2.530 18.710 1.00 87.69 87 THR A C 1
ATOM 678 O O . THR A 1 87 ? 3.679 -3.034 19.701 1.00 87.69 87 THR A O 1
ATOM 681 N N . ALA A 1 88 ? 2.630 -3.250 17.718 1.00 86.94 88 ALA A N 1
ATOM 682 C CA . ALA A 1 88 ? 2.551 -4.715 17.697 1.00 86.94 88 ALA A CA 1
ATOM 683 C C . ALA A 1 88 ? 2.810 -5.253 16.271 1.00 86.94 88 ALA A C 1
ATOM 685 O O . ALA A 1 88 ? 1.867 -5.578 15.549 1.00 86.94 88 ALA A O 1
ATOM 686 N N . PRO A 1 89 ? 4.072 -5.289 15.799 1.00 81.50 89 PRO A N 1
ATOM 687 C CA . PRO A 1 89 ? 4.408 -5.633 14.411 1.00 81.50 89 PRO A CA 1
ATOM 688 C C . PRO A 1 89 ? 3.889 -7.000 13.935 1.00 81.50 89 PRO A C 1
ATOM 690 O O . PRO A 1 89 ? 3.671 -7.198 12.741 1.00 81.50 89 PRO A O 1
ATOM 693 N N . GLU A 1 90 ? 3.684 -7.941 14.854 1.00 85.50 90 GLU A N 1
ATOM 694 C CA . GLU A 1 90 ? 3.091 -9.258 14.618 1.00 85.50 90 GLU A CA 1
ATOM 695 C C . GLU A 1 90 ? 1.628 -9.205 14.155 1.00 85.50 90 GLU A C 1
ATOM 697 O O . GLU A 1 90 ? 1.150 -10.150 13.533 1.00 85.50 90 GLU A O 1
ATOM 702 N N . GLU A 1 91 ? 0.932 -8.094 14.402 1.00 86.00 91 GLU A N 1
ATOM 703 C CA . GLU A 1 91 ? -0.444 -7.855 13.958 1.00 86.00 91 GLU A CA 1
ATOM 704 C C . GLU A 1 91 ? -0.512 -7.285 12.531 1.00 86.00 91 GLU A C 1
ATOM 706 O O . GLU A 1 91 ? -1.553 -6.782 12.112 1.00 86.00 91 GLU A O 1
ATOM 711 N N . ALA A 1 92 ? 0.584 -7.314 11.766 1.00 84.50 92 ALA A N 1
ATOM 712 C CA . ALA A 1 92 ? 0.577 -6.824 10.395 1.00 84.50 92 ALA A CA 1
ATOM 713 C C . ALA A 1 92 ? -0.302 -7.693 9.479 1.00 84.50 92 ALA A C 1
ATOM 715 O O . ALA A 1 92 ? -0.215 -8.922 9.478 1.00 84.50 92 ALA A O 1
ATOM 716 N N . PHE A 1 93 ? -1.114 -7.052 8.638 1.00 88.75 93 PHE A N 1
ATOM 717 C CA . PHE A 1 93 ? -2.013 -7.746 7.713 1.00 88.75 93 PHE A CA 1
ATOM 718 C C . PHE A 1 93 ? -2.150 -7.019 6.371 1.00 88.75 93 PHE A C 1
ATOM 720 O O . PHE A 1 93 ? -1.799 -5.846 6.227 1.00 88.75 93 PHE A O 1
ATOM 727 N N . THR A 1 94 ? -2.680 -7.731 5.376 1.00 89.56 94 THR A N 1
ATOM 728 C CA . THR A 1 94 ? -2.808 -7.254 3.993 1.00 89.56 94 THR A CA 1
ATOM 729 C C . THR A 1 94 ? -4.252 -7.415 3.513 1.00 89.56 94 THR A C 1
ATOM 731 O O . THR A 1 94 ? -4.619 -8.493 3.040 1.00 89.56 94 THR A O 1
ATOM 734 N N . PRO A 1 95 ? -5.101 -6.375 3.614 1.00 87.69 95 PRO A N 1
ATOM 735 C CA . PRO A 1 95 ? -6.502 -6.476 3.204 1.00 87.69 95 PRO A CA 1
ATOM 736 C C . PRO A 1 95 ? -6.706 -6.373 1.687 1.00 87.69 95 PRO A C 1
ATOM 738 O O . PRO A 1 95 ? -7.750 -6.774 1.179 1.00 87.69 95 PRO A O 1
ATOM 741 N N . VAL A 1 96 ? -5.739 -5.822 0.946 1.00 90.56 96 VAL A N 1
ATOM 742 C CA . VAL A 1 96 ? -5.857 -5.596 -0.502 1.00 90.56 96 VAL A CA 1
ATOM 743 C C . VAL A 1 96 ? -4.631 -6.144 -1.210 1.00 90.56 96 VAL A C 1
ATOM 745 O O . VAL A 1 96 ? -3.503 -5.834 -0.836 1.00 90.56 96 VAL A O 1
ATOM 748 N N . LYS A 1 97 ? -4.862 -6.914 -2.272 1.00 92.19 97 LYS A N 1
ATOM 749 C CA . LYS A 1 97 ? -3.835 -7.376 -3.206 1.00 92.19 97 LYS A CA 1
ATOM 750 C C . LYS A 1 97 ? -4.354 -7.308 -4.634 1.00 92.19 97 LYS A C 1
ATOM 752 O O . LYS A 1 97 ? -5.553 -7.460 -4.866 1.00 92.19 97 LYS A O 1
ATOM 757 N N . GLY A 1 98 ? -3.459 -7.129 -5.591 1.00 92.38 98 GLY A N 1
ATOM 758 C CA . GLY A 1 98 ? -3.817 -7.101 -7.000 1.00 92.38 98 GLY A CA 1
ATOM 759 C C . GLY A 1 98 ? -2.609 -7.179 -7.919 1.00 92.38 98 GLY A C 1
ATOM 760 O O . GLY A 1 98 ? -1.491 -7.465 -7.499 1.00 92.38 98 GLY A O 1
ATOM 761 N N . THR A 1 99 ? -2.851 -6.926 -9.198 1.00 91.62 99 THR A N 1
ATOM 762 C CA . THR A 1 99 ? -1.819 -6.867 -10.237 1.00 91.62 99 THR A CA 1
ATOM 763 C C . THR A 1 99 ? -1.671 -5.446 -10.750 1.00 91.62 99 THR A C 1
ATOM 765 O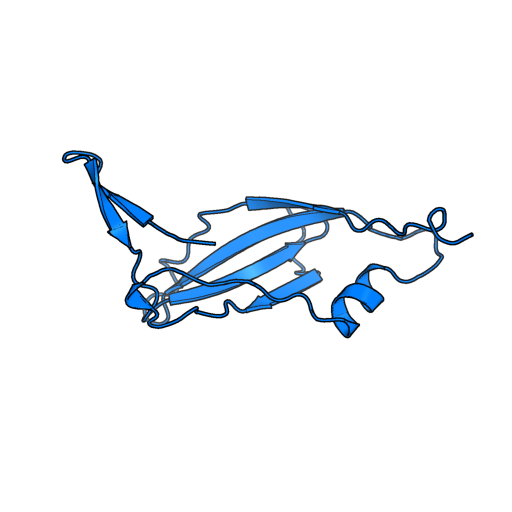 O . THR A 1 99 ? -2.658 -4.716 -10.846 1.00 91.62 99 THR A O 1
ATOM 768 N N . TRP A 1 100 ? -0.460 -5.065 -11.136 1.00 86.44 100 TRP A N 1
ATOM 769 C CA . TRP A 1 100 ? -0.186 -3.788 -11.787 1.00 86.44 100 TRP A CA 1
ATOM 770 C C . TRP A 1 100 ? 0.502 -4.009 -13.132 1.00 86.44 100 TRP A C 1
ATOM 772 O O . TRP A 1 100 ? 1.148 -5.034 -13.362 1.00 86.44 100 TRP A O 1
ATOM 782 N N . ARG A 1 101 ? 0.354 -3.034 -14.028 1.00 83.62 101 ARG A N 1
ATOM 783 C CA . ARG A 1 101 ? 1.019 -2.999 -15.328 1.00 83.62 101 ARG A CA 1
ATOM 784 C C . ARG A 1 101 ? 1.349 -1.560 -15.698 1.00 83.62 101 ARG A C 1
ATOM 786 O O . ARG A 1 101 ? 0.543 -0.665 -15.460 1.00 83.62 101 ARG A O 1
ATOM 793 N N . VAL A 1 102 ? 2.514 -1.356 -16.293 1.00 78.06 102 VAL A N 1
ATOM 794 C CA . VAL A 1 102 ? 2.941 -0.098 -16.901 1.00 78.06 102 VAL A CA 1
ATOM 795 C C . VAL A 1 102 ? 2.964 -0.289 -18.408 1.00 78.06 102 VAL A C 1
ATOM 797 O O . VAL A 1 102 ? 3.651 -1.160 -18.937 1.00 78.06 102 VAL A O 1
ATOM 800 N N . GLU A 1 103 ? 2.182 0.526 -19.107 1.00 75.88 103 GLU A N 1
ATOM 801 C CA . GLU A 1 103 ? 2.100 0.521 -20.563 1.00 75.88 103 GLU A CA 1
ATOM 802 C C . GLU A 1 103 ? 2.647 1.842 -21.098 1.00 75.88 103 GLU A C 1
ATOM 804 O O . GLU A 1 103 ? 2.236 2.921 -20.671 1.00 75.88 103 GLU A O 1
ATOM 809 N N . GLN A 1 104 ? 3.584 1.758 -22.041 1.00 69.75 104 GLN A N 1
ATOM 810 C CA . GLN A 1 104 ? 4.034 2.926 -22.784 1.00 69.75 104 GLN A CA 1
ATOM 811 C C . GLN A 1 104 ? 3.132 3.101 -24.005 1.00 69.75 104 GLN A C 1
ATOM 813 O O . GLN A 1 104 ? 3.188 2.311 -24.946 1.00 69.75 104 GLN A O 1
ATOM 818 N N . ASP A 1 105 ? 2.318 4.150 -24.006 1.00 68.75 105 ASP A N 1
ATOM 819 C CA . ASP A 1 105 ? 1.502 4.498 -25.163 1.00 68.75 105 ASP A CA 1
ATOM 820 C C . ASP A 1 105 ? 2.307 5.352 -26.148 1.00 68.75 105 ASP A C 1
ATOM 822 O O . ASP A 1 105 ? 2.423 6.570 -26.012 1.00 68.75 105 ASP A O 1
ATOM 826 N N . VAL A 1 106 ? 2.904 4.690 -27.138 1.00 64.69 106 VAL A N 1
ATOM 827 C CA . VAL A 1 106 ? 3.655 5.340 -28.226 1.00 64.69 106 VAL A CA 1
ATOM 828 C C . VAL A 1 106 ? 2.763 5.782 -29.392 1.00 64.69 106 VAL A C 1
ATOM 830 O O . VAL A 1 106 ? 3.259 6.385 -30.337 1.00 64.69 106 VAL A O 1
ATOM 833 N N . THR A 1 107 ? 1.459 5.489 -29.346 1.00 62.50 107 THR A N 1
ATOM 834 C CA . THR A 1 107 ? 0.550 5.635 -30.499 1.00 62.50 107 THR A CA 1
ATOM 835 C C . THR A 1 107 ? -0.386 6.838 -30.414 1.00 62.50 107 THR A C 1
ATOM 837 O O . THR A 1 107 ? -0.938 7.249 -31.430 1.00 62.50 107 THR A O 1
ATOM 840 N N . ARG A 1 108 ? -0.558 7.441 -29.230 1.00 58.53 108 ARG A N 1
ATOM 841 C CA . ARG A 1 108 ? -1.508 8.549 -29.005 1.00 58.53 108 ARG A CA 1
ATOM 842 C C . ARG A 1 108 ? -0.928 9.963 -29.152 1.00 58.53 108 ARG A C 1
ATOM 844 O O . ARG A 1 108 ? -1.561 10.929 -28.732 1.00 58.53 108 ARG A O 1
ATOM 851 N N . LYS A 1 109 ? 0.248 10.110 -29.768 1.00 48.31 109 LYS A N 1
ATOM 852 C CA . LYS A 1 109 ? 0.763 11.404 -30.245 1.00 48.31 109 LYS A CA 1
ATOM 853 C C . LYS A 1 109 ? 1.004 11.345 -31.753 1.00 48.31 109 LYS A C 1
ATOM 855 O O . LYS A 1 109 ? 2.046 10.866 -32.189 1.00 48.31 109 LYS A O 1
ATOM 860 N N . SER A 1 110 ? 0.027 11.842 -32.506 1.00 53.53 110 SER A N 1
ATOM 861 C CA . SER A 1 110 ? 0.199 12.412 -33.848 1.00 53.53 110 SER A CA 1
ATOM 862 C C . SER A 1 110 ? 0.162 13.928 -33.737 1.00 53.53 110 SER A C 1
ATOM 864 O O . SER A 1 110 ? -0.805 14.400 -33.092 1.00 53.53 110 SER A O 1
#